Protein AF-A0A2L2Z7Z6-F1 (afdb_monomer_lite)

Radius of gyration: 12.28 Å; chains: 1; bounding box: 34×23×30 Å

pLDDT: mean 91.59, std 2.65, range [80.88, 94.56]

Structure (mmCIF, N/CA/C/O backbone):
data_AF-A0A2L2Z7Z6-F1
#
_entry.id   AF-A0A2L2Z7Z6-F1
#
loop_
_atom_site.group_PDB
_atom_site.id
_atom_site.type_symbol
_atom_site.label_atom_id
_atom_site.label_alt_id
_atom_site.label_comp_id
_atom_site.label_asym_id
_atom_site.label_entity_id
_atom_site.label_seq_id
_atom_site.pdbx_PDB_ins_code
_atom_site.Cartn_x
_atom_site.Cartn_y
_atom_site.Cartn_z
_atom_site.occupancy
_atom_site.B_iso_or_equiv
_atom_site.auth_seq_id
_atom_site.auth_comp_id
_atom_site.auth_asym_id
_atom_site.auth_atom_id
_atom_site.pdbx_PDB_model_num
ATOM 1 N N . PRO A 1 1 ? -12.593 -1.913 6.152 1.00 86.06 1 PRO A N 1
ATOM 2 C CA . PRO A 1 1 ? -11.907 -1.645 4.861 1.00 86.06 1 PRO A CA 1
ATOM 3 C C . PRO A 1 1 ? -10.512 -1.036 5.081 1.00 86.06 1 PRO A C 1
ATOM 5 O O . PRO A 1 1 ? -10.319 -0.338 6.077 1.00 86.06 1 PRO A O 1
ATOM 8 N N . ILE A 1 2 ? -9.565 -1.301 4.169 1.00 89.81 2 ILE A N 1
ATOM 9 C CA . ILE A 1 2 ? -8.202 -0.749 4.246 1.00 89.81 2 ILE A CA 1
ATOM 10 C C . ILE A 1 2 ? -8.232 0.773 4.064 1.00 89.81 2 ILE A C 1
ATOM 12 O O . ILE A 1 2 ? -8.875 1.290 3.141 1.00 89.81 2 ILE A O 1
ATOM 16 N N . ARG A 1 3 ? -7.570 1.493 4.968 1.00 90.62 3 ARG A N 1
ATOM 17 C CA . ARG A 1 3 ? -7.354 2.942 4.900 1.00 90.62 3 ARG A CA 1
ATOM 18 C C . ARG A 1 3 ? -5.854 3.211 4.840 1.00 90.62 3 ARG A C 1
ATOM 20 O O . ARG A 1 3 ? -5.049 2.309 5.031 1.00 90.62 3 ARG A O 1
ATOM 27 N N . LYS A 1 4 ? -5.495 4.453 4.515 1.00 91.19 4 LYS A N 1
ATOM 28 C CA . LYS A 1 4 ? -4.107 4.909 4.630 1.00 91.19 4 LYS A CA 1
ATOM 29 C C . LYS A 1 4 ? -3.667 4.838 6.094 1.00 91.19 4 LYS A C 1
ATOM 31 O O . LYS A 1 4 ? -4.503 5.007 6.982 1.00 91.19 4 LYS A O 1
ATOM 36 N N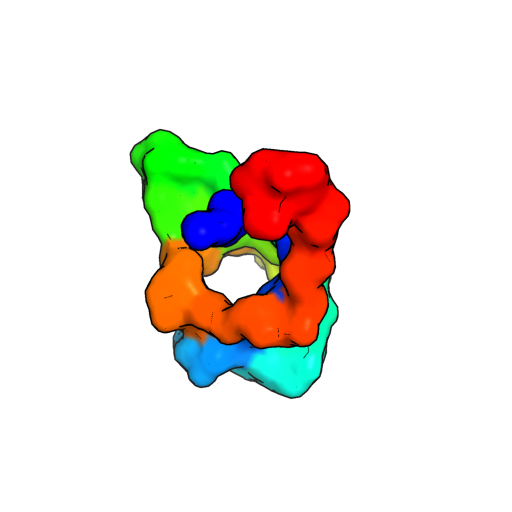 . ASP A 1 5 ? -2.375 4.622 6.304 1.00 91.62 5 ASP A N 1
ATOM 37 C CA . ASP A 1 5 ? -1.698 4.509 7.603 1.00 91.62 5 ASP A CA 1
ATOM 38 C C . ASP A 1 5 ? -2.057 3.271 8.439 1.00 91.62 5 ASP A C 1
ATOM 40 O O . ASP A 1 5 ? -1.546 3.121 9.549 1.00 91.62 5 ASP A O 1
ATOM 44 N N . ASP A 1 6 ? -2.882 2.358 7.919 1.00 92.88 6 ASP A N 1
ATOM 45 C CA . ASP A 1 6 ? -3.019 1.037 8.527 1.00 92.88 6 ASP A CA 1
ATOM 46 C C . ASP A 1 6 ? -1.701 0.285 8.416 1.00 92.88 6 ASP A C 1
ATOM 48 O O . ASP A 1 6 ? -1.059 0.287 7.356 1.00 92.88 6 ASP A O 1
ATOM 52 N N . GLU A 1 7 ? -1.332 -0.391 9.497 1.00 93.00 7 GLU A N 1
ATOM 53 C CA . GLU A 1 7 ? -0.201 -1.297 9.513 1.00 93.00 7 GLU A CA 1
ATOM 54 C C . GLU A 1 7 ? -0.662 -2.673 9.050 1.00 93.00 7 GLU A C 1
ATOM 56 O O . GLU A 1 7 ? -1.573 -3.284 9.622 1.00 93.00 7 GLU A O 1
ATOM 61 N N . VAL A 1 8 ? -0.038 -3.142 7.977 1.00 93.94 8 VAL A N 1
ATOM 62 C CA . VAL A 1 8 ? -0.426 -4.354 7.269 1.00 93.94 8 VAL A CA 1
ATOM 63 C C . VAL A 1 8 ? 0.766 -5.281 7.089 1.00 93.94 8 VAL A C 1
ATOM 65 O O . VAL A 1 8 ? 1.917 -4.853 6.990 1.00 93.94 8 VAL A O 1
ATOM 68 N N . GLN A 1 9 ? 0.468 -6.569 7.013 1.00 94.06 9 GLN A N 1
ATOM 69 C CA . GLN A 1 9 ? 1.413 -7.634 6.731 1.00 94.06 9 GLN A CA 1
ATOM 70 C C . GLN A 1 9 ? 0.975 -8.392 5.478 1.00 94.06 9 GLN A C 1
ATOM 72 O O . GLN A 1 9 ? -0.208 -8.683 5.297 1.00 94.06 9 GLN A O 1
ATOM 77 N N . VAL A 1 10 ? 1.927 -8.744 4.614 1.00 93.81 10 VAL A N 1
ATOM 78 C CA . VAL A 1 10 ? 1.663 -9.539 3.409 1.00 93.81 10 VAL A CA 1
ATOM 79 C C . VAL A 1 10 ? 1.726 -11.026 3.744 1.00 93.81 10 VAL A C 1
ATOM 81 O O . VAL A 1 10 ? 2.774 -11.540 4.136 1.00 93.81 10 VAL A O 1
ATOM 84 N N . VAL A 1 11 ? 0.618 -11.743 3.544 1.00 93.69 11 VAL A N 1
ATOM 85 C CA . VAL A 1 11 ? 0.519 -13.179 3.871 1.00 93.69 11 VAL A CA 1
ATOM 86 C C . VAL A 1 11 ? 0.722 -14.107 2.676 1.00 93.69 11 VAL A C 1
ATOM 88 O O . VAL A 1 11 ? 1.031 -15.287 2.856 1.00 93.69 11 VAL A O 1
ATOM 91 N N . ARG A 1 12 ? 0.553 -13.599 1.451 1.00 92.25 12 ARG A N 1
ATOM 92 C CA . ARG A 1 12 ? 0.611 -14.384 0.208 1.00 92.25 12 ARG A CA 1
ATOM 93 C C . ARG A 1 12 ? 1.418 -13.662 -0.872 1.00 92.25 12 ARG A C 1
ATOM 95 O O . ARG A 1 12 ? 1.441 -12.436 -0.914 1.00 92.25 12 ARG A O 1
ATOM 102 N N . GLY A 1 13 ? 2.000 -14.435 -1.788 1.00 90.88 13 GLY A N 1
ATOM 103 C CA . GLY A 1 13 ? 2.750 -13.927 -2.941 1.00 90.88 13 GLY A CA 1
ATOM 104 C C . GLY A 1 13 ? 4.245 -13.740 -2.678 1.00 90.88 13 GLY A C 1
ATOM 105 O O . GLY A 1 13 ? 4.767 -14.163 -1.650 1.00 90.88 13 GLY A O 1
ATOM 106 N N . HIS A 1 14 ? 4.931 -13.111 -3.635 1.00 88.94 14 HIS A N 1
ATOM 107 C CA . HIS A 1 14 ? 6.391 -12.959 -3.630 1.00 88.94 14 HIS A CA 1
ATOM 108 C C . HIS A 1 14 ? 6.911 -12.097 -2.469 1.00 88.94 14 HIS A C 1
ATOM 110 O O . HIS A 1 14 ? 7.955 -12.386 -1.903 1.00 88.94 14 HIS A O 1
ATOM 116 N N . TYR A 1 15 ? 6.143 -11.083 -2.067 1.00 89.19 15 TYR A N 1
ATOM 117 C CA . TYR A 1 15 ? 6.490 -10.174 -0.969 1.00 89.19 15 TYR A CA 1
ATOM 118 C C . TYR A 1 15 ? 5.989 -10.662 0.400 1.00 89.19 15 TYR A C 1
ATOM 120 O O . TYR A 1 15 ? 5.830 -9.863 1.321 1.00 89.19 15 TYR A O 1
ATO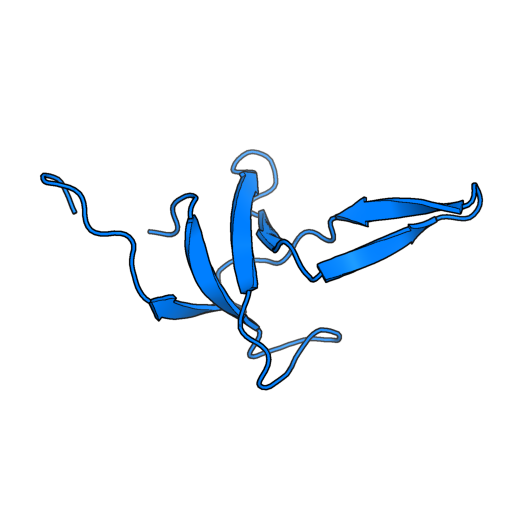M 128 N N . LYS A 1 16 ? 5.686 -11.961 0.538 1.00 90.31 16 LYS A N 1
ATOM 129 C CA . LYS A 1 16 ? 5.277 -12.563 1.812 1.00 90.31 16 LYS A CA 1
ATOM 130 C C . LYS A 1 16 ? 6.421 -12.471 2.822 1.00 90.31 16 LYS A C 1
ATOM 132 O O . LYS A 1 16 ? 7.539 -12.886 2.531 1.00 90.31 16 LYS A O 1
ATOM 137 N N . GLY A 1 17 ? 6.118 -12.033 4.042 1.00 87.19 17 GLY A N 1
ATOM 138 C CA . GLY A 1 17 ? 7.102 -12.008 5.119 1.00 87.19 17 GLY A CA 1
ATOM 139 C C . GLY A 1 17 ? 6.522 -11.624 6.482 1.00 87.19 17 GLY A C 1
ATOM 140 O O . GLY A 1 17 ? 5.366 -11.205 6.574 1.00 87.19 17 GLY A O 1
ATOM 141 N N . PRO A 1 18 ? 7.319 -11.760 7.558 1.00 84.69 18 PRO A N 1
ATOM 142 C CA . PRO A 1 18 ? 6.951 -11.284 8.893 1.00 84.69 18 PRO A CA 1
ATOM 143 C C . PRO A 1 18 ? 6.984 -9.754 8.994 1.00 84.69 18 PRO A C 1
ATOM 145 O O . PRO A 1 18 ? 6.484 -9.184 9.956 1.00 84.69 18 PRO A O 1
ATOM 148 N N . GLN A 1 19 ? 7.588 -9.082 8.012 1.00 85.25 19 GLN A N 1
ATOM 149 C CA . GLN A 1 19 ? 7.725 -7.637 8.018 1.00 85.25 19 GLN A CA 1
ATOM 150 C C . GLN A 1 19 ? 6.363 -6.971 7.844 1.00 85.25 19 GLN A C 1
ATOM 152 O O . GLN A 1 19 ? 5.663 -7.178 6.850 1.00 85.25 19 GLN A O 1
ATOM 157 N N . THR A 1 20 ? 6.025 -6.134 8.815 1.00 90.56 20 THR A N 1
ATOM 158 C CA . THR A 1 20 ? 4.897 -5.220 8.724 1.00 90.56 20 THR A CA 1
ATOM 159 C C . THR A 1 20 ? 5.327 -3.947 8.006 1.00 90.56 20 THR A C 1
ATOM 161 O O . THR A 1 20 ? 6.500 -3.542 8.020 1.00 90.56 20 THR A O 1
ATOM 164 N N . GLY A 1 21 ? 4.372 -3.320 7.332 1.00 91.88 21 GLY A N 1
ATOM 165 C CA . GLY A 1 21 ? 4.565 -2.039 6.679 1.00 91.88 21 GLY A CA 1
ATOM 166 C C . GLY A 1 21 ? 3.305 -1.197 6.764 1.00 91.88 21 GLY A C 1
ATOM 167 O O . GLY A 1 21 ? 2.188 -1.716 6.805 1.00 91.88 21 GLY A O 1
ATOM 168 N N . LYS A 1 22 ? 3.481 0.122 6.777 1.00 94.00 22 LYS A N 1
ATOM 169 C CA . LYS A 1 22 ? 2.356 1.047 6.696 1.00 94.00 22 LYS A CA 1
ATOM 170 C C . LYS A 1 22 ? 1.850 1.141 5.265 1.00 94.00 22 LYS A C 1
ATOM 172 O O . LYS A 1 22 ? 2.620 1.145 4.299 1.00 94.00 22 LYS A O 1
ATOM 177 N N . SER A 1 23 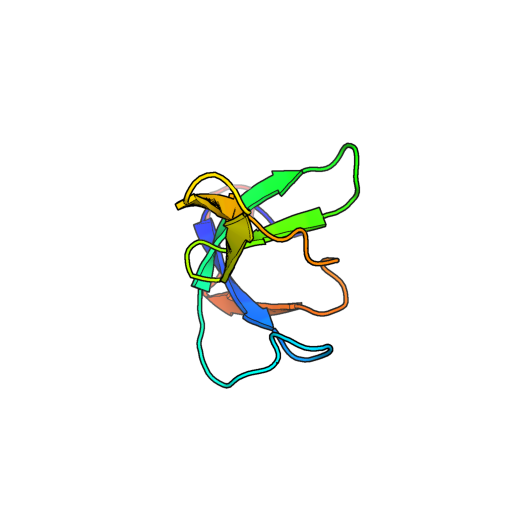? 0.534 1.231 5.138 1.00 93.06 23 SER A N 1
ATOM 178 C CA . SER A 1 23 ? -0.139 1.513 3.877 1.00 93.06 23 SER A CA 1
ATOM 179 C C . SER A 1 23 ? 0.006 2.996 3.522 1.00 93.06 23 SER A C 1
ATOM 181 O O . SER A 1 23 ? -0.638 3.868 4.102 1.00 93.06 23 SER A O 1
ATOM 183 N N . VAL A 1 24 ? 0.852 3.292 2.536 1.00 93.94 24 VAL A N 1
ATOM 184 C CA . VAL A 1 24 ? 1.092 4.664 2.053 1.00 93.94 24 VAL A CA 1
ATOM 185 C C . VAL A 1 24 ? -0.132 5.173 1.298 1.00 93.94 24 VAL A C 1
ATOM 187 O O . VAL A 1 24 ? -0.605 6.297 1.477 1.00 93.94 24 VAL A O 1
ATOM 190 N N . GLN A 1 25 ? -0.679 4.320 0.431 1.00 92.94 25 GLN A N 1
ATOM 191 C CA . GLN A 1 25 ? -1.799 4.684 -0.418 1.00 92.94 25 GLN A CA 1
ATOM 192 C C . GLN A 1 25 ? -2.676 3.477 -0.731 1.00 92.94 25 GLN A C 1
ATOM 194 O O . GLN A 1 25 ? -2.197 2.398 -1.068 1.00 92.94 25 GLN A O 1
ATOM 199 N N . VAL A 1 26 ? -3.989 3.698 -0.692 1.00 93.88 26 VAL A N 1
ATOM 200 C CA . VAL A 1 26 ? -4.988 2.752 -1.194 1.00 93.88 26 VAL A CA 1
ATOM 201 C C . VAL A 1 26 ? -5.416 3.210 -2.583 1.00 93.88 26 VAL A C 1
ATOM 203 O O . VAL A 1 26 ? -6.162 4.182 -2.730 1.00 93.88 26 VAL A O 1
ATOM 206 N N . TYR A 1 27 ? -4.933 2.525 -3.614 1.00 94.56 27 TYR A N 1
ATOM 207 C CA . TYR A 1 27 ? -5.214 2.846 -5.005 1.00 94.56 27 TYR A CA 1
ATOM 208 C C . TYR A 1 27 ? -6.465 2.116 -5.499 1.00 94.56 27 TYR A C 1
ATOM 210 O O . TYR A 1 27 ? -6.413 1.075 -6.157 1.00 94.56 27 TYR A O 1
ATOM 218 N N . ARG A 1 28 ? -7.624 2.697 -5.172 1.00 92.56 28 ARG A N 1
ATOM 219 C CA . ARG A 1 28 ? -8.946 2.106 -5.438 1.00 92.56 28 ARG A CA 1
ATOM 220 C C . ARG A 1 28 ? -9.234 1.885 -6.924 1.00 92.56 28 ARG A C 1
ATOM 222 O O . ARG A 1 28 ? -9.875 0.899 -7.254 1.00 92.56 28 ARG A O 1
ATOM 229 N N . LYS A 1 29 ? -8.691 2.721 -7.822 1.00 94.00 29 LYS A N 1
ATOM 230 C CA . LYS A 1 29 ? -8.849 2.550 -9.282 1.00 94.00 29 LYS A CA 1
ATOM 231 C C . LYS A 1 29 ? -8.307 1.204 -9.785 1.00 94.00 29 LYS A C 1
ATOM 233 O O . LYS A 1 29 ? -8.846 0.661 -10.739 1.00 94.00 29 LYS A O 1
ATOM 238 N N . LYS A 1 30 ? -7.254 0.670 -9.152 1.00 92.00 30 LYS A N 1
ATOM 239 C CA . LYS A 1 30 ? -6.658 -0.641 -9.478 1.00 92.00 30 LYS A CA 1
ATOM 240 C C . LYS A 1 30 ? -6.839 -1.672 -8.356 1.00 92.00 30 LYS A C 1
ATOM 242 O O . LYS A 1 30 ? -6.119 -2.666 -8.336 1.00 92.00 30 LYS A O 1
ATOM 247 N N . TYR A 1 31 ? -7.724 -1.408 -7.391 1.00 91.19 31 TYR A N 1
ATOM 248 C CA . TYR A 1 31 ? -7.966 -2.268 -6.224 1.00 91.19 31 TYR A CA 1
ATOM 249 C C . TYR A 1 31 ? -6.682 -2.781 -5.544 1.00 91.19 31 TYR A C 1
ATOM 251 O O . TYR A 1 31 ? -6.587 -3.933 -5.133 1.00 91.19 31 TYR A O 1
ATOM 259 N N . SER A 1 32 ? -5.671 -1.915 -5.441 1.00 93.19 32 SER A N 1
ATOM 260 C CA . SER A 1 32 ? -4.344 -2.266 -4.927 1.00 93.19 32 SER A CA 1
ATOM 261 C C . SER A 1 32 ? -3.929 -1.320 -3.805 1.00 93.19 32 SER A C 1
ATOM 263 O O . SER A 1 32 ? -4.326 -0.155 -3.791 1.00 93.19 32 SER A O 1
ATOM 265 N N . ALA A 1 33 ? -3.113 -1.799 -2.874 1.00 94.19 33 ALA A N 1
ATOM 266 C CA . ALA A 1 33 ? -2.506 -1.005 -1.815 1.00 94.19 33 ALA A CA 1
ATOM 267 C C . ALA A 1 33 ? -0.988 -0.926 -2.015 1.00 94.19 33 ALA A C 1
ATOM 269 O O . ALA A 1 33 ? -0.356 -1.913 -2.395 1.00 94.19 33 ALA A O 1
ATOM 270 N N . PHE A 1 34 ? -0.422 0.252 -1.755 1.00 94.56 34 PHE A N 1
ATOM 271 C CA . PHE A 1 34 ? 1.019 0.479 -1.712 1.00 94.56 34 PHE A CA 1
ATOM 272 C C . PHE A 1 34 ? 1.494 0.467 -0.268 1.00 94.56 34 PHE A C 1
ATOM 274 O O . PHE A 1 34 ? 0.919 1.137 0.594 1.00 94.56 34 PHE A O 1
ATOM 281 N N . ILE A 1 35 ? 2.551 -0.298 -0.027 1.00 93.12 35 ILE A N 1
ATOM 282 C CA . ILE A 1 35 ? 3.158 -0.483 1.287 1.00 93.12 35 ILE A CA 1
ATOM 283 C C . ILE A 1 35 ? 4.544 0.159 1.243 1.00 93.12 35 ILE A C 1
ATOM 285 O O . ILE A 1 35 ? 5.284 -0.039 0.283 1.00 93.12 35 ILE A O 1
ATOM 289 N N . GLU A 1 36 ? 4.886 0.935 2.271 1.00 89.50 36 GLU A N 1
ATOM 290 C CA . GLU A 1 36 ? 6.088 1.786 2.322 1.00 89.50 36 GLU A CA 1
ATOM 291 C C . GLU A 1 36 ? 7.377 1.027 1.977 1.00 89.50 36 GLU A C 1
ATOM 293 O O . GLU A 1 36 ? 8.175 1.473 1.153 1.00 89.50 36 GLU A O 1
ATOM 298 N N . ARG A 1 37 ? 7.523 -0.166 2.559 1.00 85.62 37 ARG A N 1
ATOM 299 C CA . ARG A 1 37 ? 8.709 -1.024 2.437 1.00 85.62 37 ARG A CA 1
ATOM 300 C C . ARG A 1 37 ? 8.715 -1.907 1.189 1.00 85.62 37 ARG A C 1
ATOM 302 O O . ARG A 1 37 ? 9.698 -2.592 0.939 1.00 85.62 37 ARG A O 1
ATOM 309 N N . ILE A 1 38 ? 7.627 -1.924 0.419 1.00 89.69 38 ILE A N 1
ATOM 310 C CA . ILE A 1 38 ? 7.489 -2.796 -0.748 1.00 89.69 38 ILE A CA 1
ATOM 311 C C . ILE A 1 38 ? 7.636 -1.948 -2.002 1.00 89.69 38 ILE A C 1
ATOM 313 O O . ILE A 1 38 ? 6.677 -1.392 -2.549 1.00 89.69 38 ILE A O 1
ATOM 317 N N . GLN A 1 39 ? 8.885 -1.857 -2.440 1.00 91.81 39 GLN A N 1
ATOM 318 C CA . GLN A 1 39 ? 9.290 -1.138 -3.634 1.00 91.81 39 GLN A CA 1
ATOM 319 C C . GLN A 1 39 ? 10.097 -2.068 -4.532 1.00 91.81 39 GLN A C 1
ATOM 321 O O . GLN A 1 39 ? 10.764 -2.992 -4.068 1.00 91.81 39 GLN A O 1
ATOM 326 N N . ARG A 1 40 ? 9.999 -1.833 -5.833 1.00 91.31 40 ARG A N 1
ATOM 327 C CA . ARG A 1 40 ? 10.795 -2.494 -6.855 1.00 91.31 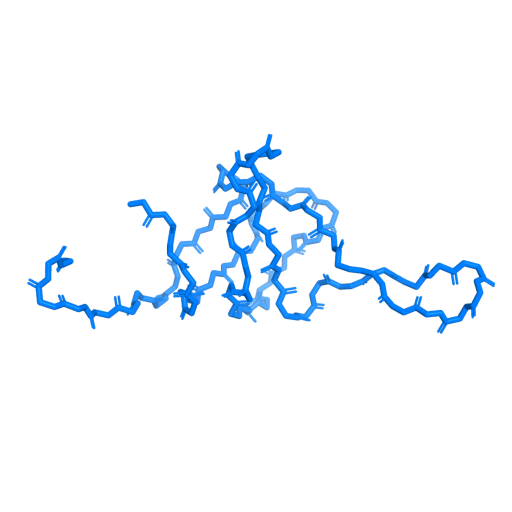40 ARG A CA 1
ATOM 328 C C . ARG A 1 40 ? 11.624 -1.439 -7.564 1.00 91.31 40 ARG A C 1
ATOM 330 O O . ARG A 1 40 ? 11.082 -0.423 -7.993 1.00 91.31 40 ARG A O 1
ATOM 337 N N . GLU A 1 41 ? 12.906 -1.715 -7.719 1.00 93.38 41 GLU A N 1
ATOM 338 C CA . GLU A 1 41 ? 13.793 -0.896 -8.533 1.00 93.38 41 GLU A CA 1
ATOM 339 C C . GLU A 1 41 ? 13.505 -1.150 -10.020 1.00 93.38 41 GLU A C 1
ATOM 341 O O . GLU A 1 41 ? 13.351 -2.296 -10.463 1.00 93.38 41 GLU A O 1
ATOM 346 N N . ILE A 1 42 ? 13.347 -0.072 -10.783 1.00 94.12 42 ILE A N 1
ATOM 347 C CA . ILE A 1 42 ? 13.169 -0.113 -12.237 1.00 94.12 42 ILE A CA 1
ATOM 348 C C . ILE A 1 42 ? 14.490 0.226 -12.938 1.00 94.12 42 ILE A C 1
ATOM 350 O O . ILE A 1 42 ? 15.415 0.744 -12.326 1.00 94.12 42 ILE A O 1
ATOM 354 N N . ALA A 1 43 ? 14.599 -0.084 -14.234 1.00 92.94 43 ALA A N 1
ATOM 355 C CA . ALA A 1 43 ? 15.868 -0.038 -14.977 1.00 92.94 43 ALA A CA 1
ATOM 356 C C . ALA A 1 43 ? 16.570 1.335 -14.992 1.00 92.94 43 ALA A C 1
ATOM 358 O O . ALA A 1 43 ? 17.763 1.411 -15.260 1.00 92.94 43 ALA A O 1
ATOM 359 N N . ASN A 1 44 ? 15.842 2.416 -14.708 1.00 93.62 44 ASN A N 1
ATOM 360 C CA . ASN A 1 44 ? 16.389 3.767 -14.591 1.00 93.62 44 ASN A CA 1
ATOM 361 C C . ASN A 1 44 ? 16.931 4.093 -13.180 1.00 93.62 44 ASN A C 1
ATOM 363 O O . ASN A 1 44 ? 17.225 5.255 -12.914 1.00 93.62 44 ASN A O 1
ATOM 367 N N . GLY A 1 45 ? 17.018 3.111 -12.273 1.00 89.88 45 GLY A N 1
ATOM 368 C CA . GLY A 1 45 ? 17.513 3.277 -10.901 1.00 89.88 45 GLY A CA 1
ATOM 369 C C . GLY A 1 45 ? 16.522 3.937 -9.936 1.00 89.88 45 GLY A C 1
ATOM 370 O O . GLY A 1 45 ? 16.870 4.224 -8.794 1.00 89.88 45 GLY A O 1
ATOM 371 N N . ALA A 1 46 ? 15.285 4.206 -10.367 1.00 93.50 46 ALA A N 1
ATOM 372 C CA . ALA A 1 46 ? 14.243 4.714 -9.483 1.00 93.50 46 ALA A CA 1
A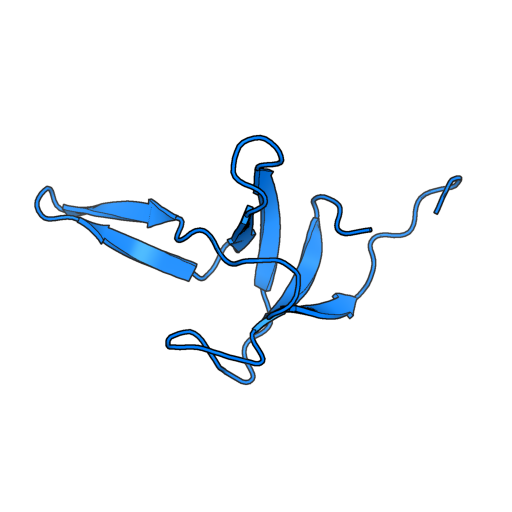TOM 373 C C . ALA A 1 46 ? 13.486 3.568 -8.791 1.00 93.50 46 ALA A C 1
ATOM 375 O O . ALA A 1 46 ? 13.332 2.473 -9.335 1.00 93.50 46 ALA A O 1
ATOM 376 N N . SER A 1 47 ? 12.935 3.847 -7.611 1.00 92.75 47 SER A N 1
ATOM 377 C CA . SER A 1 47 ? 12.076 2.908 -6.887 1.00 92.75 47 SER A CA 1
ATOM 378 C C . SER A 1 47 ? 10.602 3.161 -7.194 1.00 92.75 47 SER A C 1
ATOM 380 O O . SER A 1 47 ? 10.106 4.280 -7.062 1.00 92.75 47 SER A O 1
ATOM 382 N N . ALA A 1 48 ? 9.876 2.111 -7.571 1.00 92.06 48 ALA A N 1
ATOM 383 C CA . ALA A 1 48 ? 8.437 2.146 -7.803 1.00 92.06 48 ALA A CA 1
ATOM 384 C C . ALA A 1 48 ? 7.700 1.260 -6.793 1.00 92.06 48 ALA A C 1
ATOM 386 O O . ALA A 1 48 ? 8.112 0.135 -6.506 1.00 92.06 48 ALA A O 1
ATOM 387 N N . HIS A 1 49 ? 6.572 1.740 -6.269 1.00 92.19 49 HIS A N 1
ATOM 388 C CA . HIS A 1 49 ? 5.744 0.939 -5.371 1.00 92.19 49 HIS A CA 1
ATOM 389 C C . HIS A 1 49 ? 5.086 -0.228 -6.102 1.00 92.19 49 HIS A C 1
ATOM 391 O O . HIS A 1 49 ? 4.542 -0.079 -7.200 1.00 92.19 49 HIS A O 1
ATOM 397 N N . VAL A 1 50 ? 5.069 -1.384 -5.444 1.00 91.69 50 VAL A N 1
ATOM 398 C CA . VAL A 1 50 ? 4.361 -2.558 -5.953 1.00 91.69 50 VAL A CA 1
ATOM 399 C C . VAL A 1 50 ? 2.933 -2.551 -5.424 1.00 91.69 50 VAL A C 1
ATOM 401 O O . VAL A 1 50 ? 2.695 -2.423 -4.224 1.00 91.69 50 VAL A O 1
ATOM 404 N N . GLY A 1 51 ? 1.966 -2.694 -6.329 1.00 93.06 51 GLY A N 1
ATOM 405 C CA . GLY A 1 51 ? 0.559 -2.831 -5.967 1.00 93.06 51 GLY A CA 1
ATOM 406 C C . GLY A 1 51 ? 0.261 -4.226 -5.433 1.00 93.06 51 GLY A C 1
ATOM 407 O O . GLY A 1 51 ? 0.449 -5.209 -6.147 1.00 93.06 51 GLY A O 1
ATOM 408 N N . ILE A 1 52 ? -0.234 -4.310 -4.199 1.00 93.38 52 ILE A N 1
ATOM 409 C CA . ILE A 1 52 ? -0.672 -5.573 -3.598 1.00 93.38 52 ILE A CA 1
ATOM 410 C C . ILE A 1 52 ? -2.185 -5.556 -3.419 1.00 93.38 52 ILE A C 1
ATOM 412 O O . ILE A 1 52 ? -2.763 -4.582 -2.936 1.00 93.38 52 ILE A O 1
ATOM 416 N N . HIS A 1 53 ? -2.834 -6.653 -3.802 1.00 93.62 53 HIS A N 1
ATOM 417 C CA . HIS A 1 53 ? -4.268 -6.807 -3.602 1.00 93.62 53 HIS A CA 1
ATOM 418 C C . HIS A 1 53 ? -4.592 -6.942 -2.101 1.00 93.62 53 HIS A C 1
ATOM 420 O O . HIS A 1 53 ? -3.958 -7.751 -1.416 1.00 93.62 53 HIS A O 1
ATOM 426 N N . PRO A 1 54 ? -5.591 -6.212 -1.570 1.00 92.31 54 PRO A N 1
ATOM 427 C CA . PRO A 1 54 ? -5.887 -6.191 -0.138 1.00 92.31 54 PRO A CA 1
ATOM 428 C C . PRO A 1 54 ? -6.302 -7.550 0.445 1.00 92.31 54 PRO A C 1
ATOM 430 O O . PRO A 1 54 ? -6.118 -7.756 1.637 1.00 92.31 54 PRO A O 1
ATOM 433 N N . SER A 1 55 ? -6.793 -8.505 -0.357 1.00 92.75 55 SER A N 1
ATOM 434 C CA . SER A 1 55 ? -7.088 -9.871 0.130 1.00 92.75 55 SER A CA 1
ATOM 435 C C . SER A 1 55 ? -5.844 -10.672 0.527 1.00 92.75 55 SER A C 1
ATOM 437 O O . SER A 1 55 ? -5.957 -11.699 1.188 1.00 92.75 55 SER A O 1
ATOM 439 N N . ASN A 1 56 ? -4.663 -10.244 0.076 1.00 93.38 56 ASN A N 1
ATOM 440 C CA . ASN A 1 56 ? -3.385 -10.871 0.405 1.00 93.38 56 ASN A CA 1
ATOM 441 C C . ASN A 1 56 ? -2.697 -10.174 1.589 1.00 93.38 56 ASN A C 1
ATOM 443 O O . ASN A 1 56 ? -1.544 -10.490 1.896 1.00 93.38 56 ASN A O 1
ATOM 447 N N . LEU A 1 57 ? -3.390 -9.228 2.231 1.00 9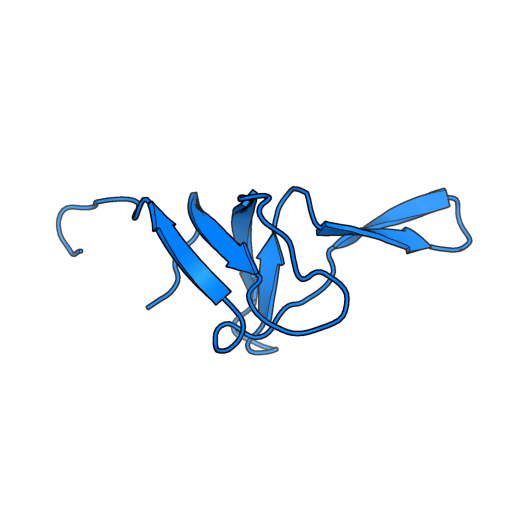2.25 57 LEU A N 1
ATOM 448 C CA . LEU A 1 57 ? -2.922 -8.468 3.380 1.00 92.25 57 LEU A CA 1
ATOM 449 C C . LEU A 1 57 ? -3.686 -8.874 4.639 1.00 92.25 57 LEU A C 1
ATOM 451 O O . LEU A 1 57 ? -4.878 -9.173 4.594 1.00 92.25 57 LEU A O 1
ATOM 455 N N . VAL A 1 58 ? -2.994 -8.828 5.770 1.00 94.00 58 VAL A N 1
ATOM 456 C CA . VAL A 1 58 ? -3.568 -8.940 7.112 1.00 94.00 58 VAL A CA 1
ATOM 457 C C . VAL A 1 58 ? -3.285 -7.646 7.863 1.00 94.00 58 VAL A C 1
ATOM 459 O O . VAL A 1 58 ? -2.187 -7.101 7.774 1.00 94.00 58 VAL A O 1
ATOM 462 N N . PHE A 1 59 ? -4.283 -7.134 8.579 1.00 93.12 59 PHE A N 1
ATOM 463 C CA . PHE A 1 59 ? -4.117 -5.962 9.435 1.00 93.12 59 PHE A CA 1
ATOM 464 C C . PHE A 1 59 ? -3.400 -6.356 10.721 1.00 93.12 59 PHE A C 1
ATOM 466 O O . PHE A 1 59 ? -3.810 -7.302 11.388 1.00 93.12 59 PHE A O 1
ATOM 473 N N . VAL A 1 60 ? -2.358 -5.609 11.070 1.00 93.44 60 VAL A N 1
ATOM 474 C CA . VAL A 1 60 ? -1.629 -5.771 12.335 1.00 93.44 60 VAL A CA 1
ATOM 475 C C . VAL A 1 60 ? -2.041 -4.685 13.315 1.00 93.44 60 VAL A C 1
ATOM 477 O O . VAL A 1 60 ? -2.393 -4.974 14.454 1.00 93.44 60 VAL A O 1
ATOM 480 N N . LYS A 1 61 ? -2.068 -3.432 12.852 1.00 92.81 61 LYS A N 1
ATOM 481 C CA . LYS A 1 61 ? -2.526 -2.289 13.638 1.00 92.81 61 LYS A CA 1
ATOM 482 C C . LYS A 1 61 ? -3.442 -1.418 12.798 1.00 92.81 61 LYS A C 1
ATOM 484 O O . LYS A 1 61 ? -3.095 -1.001 11.694 1.00 92.81 61 LYS A O 1
ATOM 489 N N . LEU A 1 62 ? -4.620 -1.142 13.339 1.00 92.06 62 LEU A N 1
ATOM 490 C CA . LEU A 1 62 ? -5.601 -0.271 12.708 1.00 92.06 62 LEU A CA 1
ATOM 491 C C . LEU A 1 62 ? -5.358 1.174 13.135 1.00 92.06 62 LEU A C 1
ATOM 493 O O . LEU A 1 62 ? -5.129 1.455 14.314 1.00 92.06 62 LEU A O 1
ATOM 497 N N . LYS A 1 63 ? -5.452 2.102 12.182 1.00 89.94 63 LYS A N 1
ATOM 498 C CA . LYS A 1 63 ? -5.574 3.526 12.506 1.00 89.94 63 LYS A CA 1
ATOM 499 C C . LYS A 1 63 ? -6.995 3.810 12.985 1.00 89.94 63 LYS A C 1
ATOM 501 O O . LYS A 1 63 ? -7.919 3.735 12.182 1.00 89.94 63 LYS A O 1
ATOM 506 N N . MET A 1 64 ? -7.177 4.114 14.264 1.00 91.25 64 MET A N 1
ATOM 507 C CA . MET A 1 64 ? -8.494 4.440 14.813 1.00 91.25 64 MET A CA 1
ATOM 508 C C . MET A 1 64 ? -8.855 5.897 14.512 1.00 91.25 64 MET A C 1
ATOM 510 O O . MET A 1 64 ? -8.066 6.794 14.792 1.00 91.25 64 MET A O 1
ATOM 514 N N . ASP A 1 65 ? -10.057 6.107 13.981 1.00 88.25 65 ASP A N 1
ATOM 515 C CA . ASP A 1 65 ? -10.694 7.415 13.811 1.00 88.25 65 ASP A CA 1
ATOM 516 C C . ASP A 1 65 ? -12.098 7.329 14.441 1.00 88.25 65 ASP A C 1
ATOM 518 O O . ASP A 1 65 ? -12.593 6.229 14.676 1.00 88.25 65 ASP A O 1
ATOM 522 N N . LYS A 1 66 ? -12.776 8.457 14.682 1.00 90.81 66 LYS A N 1
ATOM 523 C CA . LYS A 1 66 ? -14.119 8.475 15.302 1.00 90.81 66 LYS A CA 1
ATOM 524 C C . LYS A 1 66 ? -15.165 7.632 14.547 1.00 90.81 66 LYS A C 1
ATOM 526 O O . LYS A 1 66 ? -16.034 7.040 15.174 1.00 90.81 66 LYS A O 1
ATOM 531 N N . ASP A 1 67 ? -15.049 7.559 13.221 1.00 88.00 67 ASP A N 1
ATOM 532 C CA . ASP A 1 67 ? -15.956 6.812 12.336 1.00 88.00 67 ASP A CA 1
ATOM 533 C C . ASP A 1 67 ? -15.391 5.432 11.950 1.00 88.00 67 ASP A C 1
ATOM 535 O O . ASP A 1 67 ? -15.629 4.932 10.839 1.00 88.00 67 ASP A O 1
ATOM 539 N N . ARG A 1 68 ? -14.513 4.862 12.782 1.00 80.88 68 ARG A N 1
ATOM 540 C CA . ARG A 1 68 ? -13.855 3.588 12.504 1.00 80.88 68 ARG A CA 1
ATOM 541 C C . ARG A 1 68 ? -14.095 2.538 13.566 1.00 80.88 68 ARG A C 1
ATOM 543 O O . ARG A 1 68 ? -13.870 2.842 14.753 1.00 80.88 68 ARG A O 1
#

InterPro domains:
  IPR005756 Large ribosomal subunit protein uL24, eukaryota_archaea [PF16906] (27-68)
  IPR005756 Large ribosomal subunit protein uL24, eukaryota_archaea [PTHR11143] (1-68)
  IPR005756 Large ribosomal subunit protein uL24, eukaryota_archaea [TIGR01080] (1-67)
  IPR008991 Translation protein SH3-like domain superfamily [SSF50104] (1-68)
  IPR014722 Large ribosomal subunit protein uL2, domain 2 [G3DSA:2.30.30.30] (1-68)
  IPR041988 Large ribosomal subunit protein uL24, KOW domain [cd06089] (5-58)

Foldseek 3Di:
DDDFQFWKAFCDDDRHDPDIFTFHDQPVVVQFTFTPPAWDQDPVRDTDTDTDHCVRMDTDGDDDDPVD

Organism: Parasteatoda tepidariorum (NCBI:txid114398)

Secondary structure (DSSP, 8-state):
---TT-EEEE-SSTT-SS-EEEEEEEEGGGTEEEETT-EEE-TTS-EEEPPB-GGGEEEEE----TT-

Sequence (68 aa):
PIRKDDEVQVVRGHYKGPQTGKSVQVYRKKYSAFIERIQREIANGASAHVGIHPSNLVFVKLKMDKDR